Protein AF-A0A3P7NN54-F1 (afdb_monomer_lite)

Structure (mmCIF, N/CA/C/O backbone):
data_AF-A0A3P7NN54-F1
#
_entry.id   AF-A0A3P7NN54-F1
#
loop_
_atom_site.group_PDB
_atom_site.id
_atom_site.type_symbol
_atom_site.label_atom_id
_atom_site.label_alt_id
_atom_site.label_comp_id
_atom_site.label_asym_id
_atom_site.label_entity_id
_atom_site.label_seq_id
_atom_site.pdbx_PDB_ins_code
_atom_site.Cartn_x
_atom_site.Cartn_y
_atom_site.Cartn_z
_atom_site.occupancy
_atom_site.B_iso_or_equiv
_atom_site.auth_seq_id
_atom_site.auth_comp_id
_atom_site.auth_asym_id
_atom_site.auth_atom_id
_atom_site.pdbx_PDB_model_num
ATOM 1 N N . MET A 1 1 ? -23.390 4.326 27.259 1.00 50.62 1 MET A N 1
ATOM 2 C CA . MET A 1 1 ? -22.109 4.945 26.850 1.00 50.62 1 MET A CA 1
ATOM 3 C C . MET A 1 1 ? -22.448 6.173 26.033 1.00 50.62 1 MET A C 1
ATOM 5 O O . MET A 1 1 ? -23.228 6.034 25.105 1.00 50.62 1 MET A O 1
ATOM 9 N N . SER A 1 2 ? -21.971 7.352 26.428 1.00 54.94 2 SER A N 1
ATOM 10 C CA . SER A 1 2 ? -22.195 8.600 25.688 1.00 54.94 2 SER A CA 1
ATOM 11 C C . SER A 1 2 ? -21.332 8.647 24.419 1.00 54.94 2 SER A C 1
ATOM 13 O O . SER A 1 2 ? -20.234 8.091 24.407 1.00 54.94 2 SER A O 1
ATOM 15 N N . GLU A 1 3 ? -21.797 9.349 23.380 1.00 56.28 3 GLU A N 1
ATOM 16 C CA . GLU A 1 3 ? -21.091 9.556 22.095 1.00 56.28 3 GLU A CA 1
ATOM 17 C C . GLU A 1 3 ? -19.639 10.040 22.269 1.00 56.28 3 GLU A C 1
ATOM 19 O O . GLU A 1 3 ? -18.746 9.712 21.488 1.00 56.28 3 GLU A O 1
ATOM 24 N N . GLN A 1 4 ? -19.387 10.794 23.343 1.00 60.75 4 GLN A N 1
ATOM 25 C CA . GLN A 1 4 ? -18.070 11.316 23.705 1.00 60.75 4 GLN A CA 1
ATOM 26 C C . GLN A 1 4 ? -17.039 10.208 23.982 1.00 60.75 4 GLN A C 1
ATOM 28 O O . GLN A 1 4 ? -15.863 10.384 23.666 1.00 60.75 4 GLN A O 1
ATOM 33 N N . ASN A 1 5 ? -17.456 9.054 24.516 1.00 61.69 5 ASN A N 1
ATOM 34 C CA . ASN A 1 5 ? -16.543 7.940 24.789 1.00 61.69 5 ASN A CA 1
ATOM 35 C C . ASN A 1 5 ? -16.168 7.159 23.520 1.00 61.69 5 ASN A C 1
ATOM 37 O O . ASN A 1 5 ? -15.035 6.690 23.422 1.00 61.69 5 ASN A O 1
ATOM 41 N N . LEU A 1 6 ? -17.066 7.051 22.533 1.00 62.25 6 LEU A N 1
ATOM 42 C CA . LEU A 1 6 ? -16.772 6.353 21.277 1.00 62.25 6 LEU A CA 1
ATOM 43 C C . LEU A 1 6 ? -15.749 7.115 20.436 1.00 62.25 6 LEU A C 1
ATOM 45 O O . LEU A 1 6 ? -14.757 6.543 19.974 1.00 62.25 6 LEU A O 1
ATOM 49 N N . ASN A 1 7 ? -15.974 8.423 20.299 1.00 74.06 7 ASN A N 1
ATOM 50 C CA . ASN A 1 7 ? -15.055 9.314 19.604 1.00 74.06 7 ASN A CA 1
ATOM 51 C C . ASN A 1 7 ? -13.674 9.269 20.258 1.00 74.06 7 ASN A C 1
ATOM 53 O O . ASN A 1 7 ? -12.671 9.168 19.557 1.00 74.06 7 ASN A O 1
ATOM 57 N N . LYS A 1 8 ? -13.616 9.229 21.593 1.00 84.00 8 LYS A N 1
ATOM 58 C CA . LYS A 1 8 ? -12.355 9.126 22.329 1.00 84.00 8 LYS A CA 1
ATOM 59 C C . LYS A 1 8 ? -11.574 7.853 21.983 1.00 84.00 8 LYS A C 1
ATOM 61 O O . LYS A 1 8 ? -10.397 7.956 21.660 1.00 84.00 8 LYS A O 1
ATOM 66 N N . THR A 1 9 ? -12.214 6.681 21.955 1.00 85.38 9 THR A N 1
ATOM 67 C CA . THR A 1 9 ? -11.531 5.417 21.612 1.00 85.38 9 THR A CA 1
ATOM 68 C C . THR A 1 9 ? -11.005 5.395 20.174 1.00 85.38 9 THR A C 1
ATOM 70 O O . THR A 1 9 ? -9.886 4.943 19.937 1.00 85.38 9 THR A O 1
ATOM 73 N N . ILE A 1 10 ? -11.790 5.876 19.202 1.00 85.88 10 ILE A N 1
ATOM 74 C CA . ILE A 1 10 ? -11.359 5.931 17.793 1.00 85.88 10 ILE A CA 1
ATOM 75 C C . ILE A 1 10 ? -10.189 6.908 17.638 1.00 85.88 10 ILE A C 1
ATOM 77 O O . ILE A 1 10 ? -9.203 6.581 16.978 1.00 85.88 10 ILE A O 1
ATOM 81 N N . ILE A 1 11 ? -10.277 8.076 18.280 1.00 87.25 11 ILE A N 1
ATOM 82 C CA . ILE A 1 11 ? -9.219 9.089 18.270 1.00 87.25 11 ILE A CA 1
ATOM 83 C C . ILE A 1 11 ? -7.938 8.539 18.903 1.00 87.25 11 ILE A C 1
ATOM 85 O O . ILE A 1 11 ? -6.871 8.691 18.319 1.00 87.25 11 ILE A O 1
ATOM 89 N N . GLU A 1 12 ? -8.014 7.878 20.060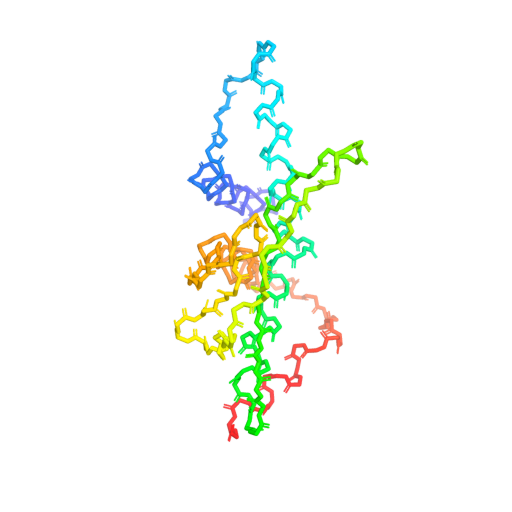 1.00 90.44 12 GLU A N 1
ATOM 90 C CA . GLU A 1 12 ? -6.845 7.291 20.730 1.00 90.44 12 GLU A CA 1
ATOM 91 C C . GLU A 1 12 ? -6.180 6.207 19.876 1.00 90.44 12 GLU A C 1
ATOM 93 O O . GLU A 1 12 ? -4.959 6.211 19.719 1.00 90.44 12 GLU A O 1
ATOM 98 N N . PHE A 1 13 ? -6.971 5.324 19.257 1.00 90.94 13 PHE A N 1
ATOM 99 C CA . PHE A 1 13 ? -6.450 4.320 18.330 1.00 90.94 13 PHE A CA 1
ATOM 100 C C . PHE A 1 13 ? -5.750 4.960 17.125 1.00 90.94 13 PHE A C 1
ATOM 102 O O . PHE A 1 13 ? -4.635 4.566 16.774 1.00 90.94 13 PHE A O 1
ATOM 109 N N . ALA A 1 14 ? -6.394 5.950 16.498 1.00 89.19 14 ALA A N 1
ATOM 110 C CA . ALA A 1 14 ? -5.832 6.651 15.352 1.00 89.19 14 ALA A CA 1
ATOM 111 C C . ALA A 1 14 ? -4.528 7.362 15.731 1.00 89.19 14 ALA A C 1
ATOM 113 O O . ALA A 1 14 ? -3.537 7.190 15.031 1.00 89.19 14 ALA A O 1
ATOM 114 N N . LYS A 1 15 ? -4.492 8.071 16.867 1.00 88.25 15 LYS A N 1
ATOM 115 C CA . LYS A 1 15 ? -3.279 8.722 17.386 1.00 88.25 15 LYS A CA 1
ATOM 116 C C . LYS A 1 15 ? -2.134 7.728 17.561 1.00 88.25 15 LYS A C 1
ATOM 118 O O . LYS A 1 15 ? -1.100 7.889 16.929 1.00 88.25 15 LYS A O 1
ATOM 123 N N . GLN A 1 16 ? -2.353 6.635 18.296 1.00 91.00 16 GLN A N 1
ATOM 124 C CA . GLN A 1 16 ? -1.320 5.613 18.515 1.00 91.00 16 GLN A CA 1
ATOM 125 C C . GLN A 1 16 ? -0.773 5.031 17.205 1.00 91.00 16 GLN A C 1
ATOM 127 O O . GLN A 1 16 ? 0.427 4.778 17.073 1.00 91.00 16 GLN A O 1
ATOM 132 N N . LYS A 1 17 ? -1.648 4.794 16.221 1.00 91.88 17 LYS A N 1
ATOM 133 C CA . LYS A 1 17 ? -1.246 4.277 14.908 1.00 91.88 17 LYS A CA 1
ATOM 134 C C . LYS A 1 17 ? -0.483 5.315 14.092 1.00 91.88 17 LYS A C 1
ATOM 136 O O . LYS A 1 17 ? 0.539 4.964 13.504 1.00 91.88 17 LYS A O 1
ATOM 141 N N . LEU A 1 18 ? -0.945 6.563 14.077 1.00 89.94 18 LEU A N 1
ATOM 142 C CA . LEU A 1 18 ? -0.287 7.662 13.376 1.00 89.94 18 LEU A CA 1
ATOM 143 C C . LEU A 1 18 ? 1.090 7.964 13.978 1.00 89.94 18 LEU A C 1
ATOM 145 O O . LEU A 1 18 ? 2.054 8.084 13.224 1.00 89.94 18 LEU A O 1
ATOM 149 N N . ASP A 1 19 ? 1.218 7.976 15.303 1.00 87.88 19 ASP A N 1
ATOM 150 C CA . ASP A 1 19 ? 2.499 8.145 15.995 1.00 87.88 19 ASP A CA 1
ATOM 151 C C . ASP A 1 19 ? 3.466 7.017 15.633 1.00 87.88 19 ASP A C 1
ATOM 153 O O . ASP A 1 19 ? 4.617 7.262 15.279 1.00 87.88 19 ASP A O 1
ATOM 157 N N . LYS A 1 20 ? 2.992 5.766 15.623 1.00 90.62 20 LYS A N 1
ATOM 158 C CA . LYS A 1 20 ? 3.823 4.616 15.246 1.00 90.62 20 LYS A CA 1
ATOM 159 C C . LYS A 1 20 ? 4.286 4.674 13.785 1.00 90.62 20 LYS A C 1
ATOM 161 O O . LYS A 1 20 ? 5.445 4.372 13.502 1.00 90.62 20 LYS A O 1
ATOM 166 N N . LEU A 1 21 ? 3.383 5.000 12.861 1.00 91.00 21 LEU A N 1
ATOM 167 C CA . LEU A 1 21 ? 3.633 4.926 11.418 1.00 91.00 21 LEU A CA 1
ATOM 168 C C . LEU A 1 21 ? 4.389 6.151 10.891 1.00 91.00 21 LEU A C 1
ATOM 170 O O . LEU A 1 21 ? 5.355 6.008 10.141 1.00 91.00 21 LEU A O 1
ATOM 174 N N . TYR A 1 22 ? 3.970 7.349 11.292 1.00 88.75 22 TYR A N 1
ATOM 175 C CA . TYR A 1 22 ? 4.512 8.616 10.794 1.00 88.75 22 TYR A CA 1
ATOM 176 C C . TYR A 1 22 ? 5.512 9.265 11.754 1.00 88.75 22 TYR A C 1
ATOM 178 O O . TYR A 1 22 ? 6.145 10.253 11.383 1.00 88.75 22 TYR A O 1
ATOM 186 N N . LYS A 1 23 ? 5.710 8.693 12.952 1.00 83.88 23 LYS A N 1
ATOM 187 C CA . LYS A 1 23 ? 6.614 9.225 13.985 1.00 83.88 23 LYS A CA 1
ATOM 188 C C . LYS A 1 23 ? 6.251 10.656 14.381 1.00 83.88 23 LYS A C 1
ATOM 190 O O . LYS A 1 23 ? 7.140 11.492 14.554 1.00 83.88 23 LYS A O 1
ATOM 195 N N . PHE A 1 24 ? 4.953 10.935 14.513 1.00 72.06 24 PHE A N 1
ATOM 196 C CA . PHE A 1 24 ? 4.490 12.151 15.175 1.00 72.06 24 PHE A CA 1
ATOM 197 C C . PHE A 1 24 ? 5.084 12.178 16.591 1.00 72.06 24 PHE A C 1
ATOM 199 O O . PHE A 1 24 ? 4.965 11.218 17.347 1.00 72.06 24 PHE A O 1
ATOM 206 N N . ASN A 1 25 ? 5.807 13.247 16.916 1.00 61.53 25 ASN A N 1
ATOM 207 C CA . ASN A 1 25 ? 6.336 13.487 18.252 1.00 61.53 25 ASN A CA 1
ATOM 208 C C . ASN A 1 25 ? 5.631 14.737 18.784 1.00 61.53 25 ASN A C 1
ATOM 210 O O . ASN A 1 25 ? 5.635 15.765 18.109 1.00 61.53 25 ASN A O 1
ATOM 214 N N . GLU A 1 26 ? 5.005 14.650 19.958 1.00 55.41 26 GLU A N 1
ATOM 215 C CA . GLU A 1 26 ? 4.145 15.714 20.508 1.00 55.41 26 GLU A CA 1
ATOM 216 C C . GLU A 1 26 ? 4.911 17.013 20.851 1.00 55.41 26 GLU A C 1
ATOM 218 O O . GLU A 1 26 ? 4.305 18.061 21.060 1.00 55.41 26 GLU A O 1
ATOM 223 N N . ASN A 1 27 ? 6.248 16.991 20.849 1.00 53.34 27 ASN A N 1
ATOM 224 C CA . ASN A 1 27 ? 7.096 18.133 21.197 1.00 53.34 27 ASN A CA 1
ATOM 225 C C . ASN A 1 27 ? 7.547 18.949 19.979 1.00 53.34 27 ASN A C 1
ATOM 227 O O . ASN A 1 27 ? 8.728 18.921 19.627 1.00 53.34 27 ASN A O 1
ATOM 231 N N . TYR A 1 28 ? 6.658 19.730 19.365 1.00 57.16 28 TYR A N 1
ATOM 232 C CA . TYR A 1 28 ? 7.059 20.717 18.354 1.00 57.16 28 TYR A CA 1
ATOM 233 C C . TYR A 1 28 ? 6.529 22.119 18.702 1.00 57.16 28 TYR A C 1
ATOM 235 O O . TYR A 1 28 ? 5.321 22.338 18.677 1.00 57.16 28 TYR A O 1
ATOM 243 N N . PRO A 1 29 ? 7.435 23.066 19.062 1.00 51.28 29 PRO A N 1
ATOM 244 C CA . PRO A 1 29 ? 7.974 23.982 18.043 1.00 51.28 29 PRO A CA 1
ATOM 245 C C . PRO A 1 29 ? 9.445 24.441 18.251 1.00 51.28 29 PRO A C 1
ATOM 247 O O . PRO A 1 29 ? 9.803 25.049 19.251 1.00 51.28 29 PRO A O 1
ATOM 250 N N . THR A 1 30 ? 10.289 24.221 17.236 1.00 53.53 30 THR A N 1
ATOM 251 C CA . THR A 1 30 ? 11.495 25.015 16.882 1.00 53.53 30 THR A CA 1
ATOM 252 C C . THR A 1 30 ? 11.647 24.963 15.352 1.00 53.53 30 THR A C 1
ATOM 254 O O . THR A 1 30 ? 11.025 24.123 14.714 1.00 53.53 30 THR A O 1
ATOM 257 N N . ASN A 1 31 ? 12.444 25.818 14.706 1.00 58.50 31 ASN A N 1
ATOM 258 C CA . ASN A 1 31 ? 12.439 25.937 13.232 1.00 58.50 31 ASN A CA 1
ATOM 259 C C . ASN A 1 31 ? 12.765 24.634 12.457 1.00 58.50 31 ASN A C 1
ATOM 261 O O . ASN A 1 31 ? 12.224 24.427 11.375 1.00 58.50 31 ASN A O 1
ATOM 265 N N . LYS A 1 32 ? 13.565 23.707 13.014 1.00 60.12 32 LYS A N 1
ATOM 266 C CA . LYS A 1 32 ? 13.793 22.365 12.421 1.00 60.12 32 LYS A CA 1
ATOM 267 C C . LYS A 1 32 ? 12.553 21.461 12.455 1.00 60.12 32 LYS A C 1
ATOM 269 O O . LYS A 1 32 ? 12.456 20.502 11.694 1.00 60.12 32 LYS A O 1
ATOM 274 N N . ASN A 1 33 ? 11.606 21.775 13.326 1.00 67.12 33 ASN A N 1
ATOM 275 C CA . ASN A 1 33 ? 10.426 20.970 13.591 1.00 67.12 33 ASN A CA 1
ATOM 276 C C . ASN A 1 33 ? 9.291 21.244 12.592 1.00 67.12 33 ASN A C 1
ATOM 278 O O . ASN A 1 33 ? 8.499 20.349 12.313 1.00 67.12 33 ASN A O 1
ATOM 282 N N . ILE A 1 34 ? 9.245 22.443 11.997 1.00 77.56 34 ILE A N 1
ATOM 283 C CA . ILE A 1 34 ? 8.201 22.829 11.033 1.00 77.56 34 ILE A CA 1
ATOM 284 C C . ILE A 1 34 ? 8.364 22.069 9.713 1.00 77.56 34 ILE A C 1
ATOM 286 O O . ILE A 1 34 ? 7.397 21.494 9.222 1.00 77.56 34 ILE A O 1
ATOM 290 N N . THR A 1 35 ? 9.583 21.989 9.166 1.00 81.62 35 THR A N 1
ATOM 291 C CA . THR A 1 35 ? 9.846 21.202 7.947 1.00 81.62 35 THR A CA 1
ATOM 292 C C . THR A 1 35 ? 9.444 19.747 8.144 1.00 81.62 35 THR A C 1
ATOM 294 O O . THR A 1 35 ? 8.797 19.165 7.278 1.00 81.62 35 THR A O 1
ATOM 297 N N . LYS A 1 36 ? 9.762 19.169 9.311 1.00 80.44 36 LYS A N 1
ATOM 298 C CA . LYS A 1 36 ? 9.427 17.773 9.579 1.00 80.44 36 LYS A CA 1
ATOM 299 C C . LYS A 1 36 ? 7.923 17.541 9.677 1.00 80.44 36 LYS A C 1
ATOM 301 O O . LYS A 1 36 ? 7.423 16.549 9.157 1.00 80.44 36 LYS A O 1
ATOM 306 N N . PHE A 1 37 ? 7.209 18.469 10.308 1.00 83.88 37 PHE A N 1
ATOM 307 C CA . PHE A 1 37 ? 5.754 18.451 10.344 1.00 83.88 37 PHE A CA 1
ATOM 308 C C . PHE A 1 37 ? 5.153 18.530 8.934 1.00 83.88 37 PHE A C 1
ATOM 310 O O . PHE A 1 37 ? 4.298 17.717 8.598 1.00 83.88 37 PHE A O 1
ATOM 317 N N . MET A 1 38 ? 5.639 19.440 8.082 1.00 86.50 38 MET A N 1
ATOM 318 C CA . MET A 1 38 ? 5.163 19.561 6.699 1.00 86.50 38 MET A CA 1
ATOM 319 C C . MET A 1 38 ? 5.409 18.286 5.882 1.00 86.50 38 MET A C 1
ATOM 321 O O . MET A 1 38 ? 4.507 17.845 5.179 1.00 86.50 38 MET A O 1
ATOM 325 N N . GLU A 1 39 ? 6.582 17.656 6.014 1.00 87.12 39 GLU A N 1
ATOM 326 C CA . GLU A 1 39 ? 6.866 16.356 5.384 1.00 87.12 39 GLU A CA 1
ATOM 327 C C . GLU A 1 39 ? 5.889 15.266 5.840 1.00 87.12 39 GLU A C 1
ATOM 329 O O . GLU A 1 39 ? 5.433 14.457 5.038 1.00 87.12 39 GLU A O 1
ATOM 334 N N . ILE A 1 40 ? 5.576 15.219 7.138 1.00 89.12 40 ILE A N 1
ATOM 335 C CA . ILE A 1 40 ? 4.635 14.235 7.676 1.00 89.12 40 ILE A CA 1
ATOM 336 C C . ILE A 1 40 ? 3.226 14.489 7.137 1.00 89.12 40 ILE A C 1
ATOM 338 O O . ILE A 1 40 ? 2.549 13.537 6.756 1.00 89.12 40 ILE A O 1
ATOM 342 N N . MET A 1 41 ? 2.795 15.750 7.079 1.00 89.50 41 MET A N 1
ATOM 343 C CA . MET A 1 41 ? 1.483 16.107 6.543 1.00 89.50 41 MET A CA 1
ATOM 344 C C . MET A 1 41 ? 1.360 15.772 5.054 1.00 89.50 41 MET A C 1
ATOM 346 O O . MET A 1 41 ? 0.329 15.235 4.666 1.00 89.50 41 MET A O 1
ATOM 350 N N . ASP A 1 42 ? 2.407 16.008 4.258 1.00 90.62 42 ASP A N 1
ATOM 351 C CA . ASP A 1 42 ? 2.485 15.613 2.841 1.00 90.62 42 ASP A CA 1
ATOM 352 C C . ASP A 1 42 ? 2.387 14.088 2.662 1.00 90.62 42 ASP A C 1
ATOM 354 O O . ASP A 1 42 ? 1.621 13.589 1.840 1.00 90.62 42 ASP A O 1
ATOM 358 N N . LEU A 1 43 ? 3.097 13.317 3.494 1.00 92.06 43 LEU A N 1
ATOM 359 C CA . LEU A 1 43 ? 2.999 11.854 3.480 1.00 92.06 43 LEU A CA 1
ATOM 360 C C . LEU A 1 43 ? 1.606 11.360 3.887 1.00 92.06 43 LEU A C 1
ATOM 362 O O . LEU A 1 43 ? 1.107 10.385 3.325 1.00 92.06 43 LEU A O 1
ATOM 366 N N . LEU A 1 44 ? 0.996 11.996 4.886 1.00 92.38 44 LEU A N 1
ATOM 367 C CA . LEU A 1 44 ? -0.318 11.622 5.395 1.00 92.38 44 LEU A CA 1
ATOM 368 C C . LEU A 1 44 ? -1.410 11.907 4.360 1.00 92.38 44 LEU A C 1
ATOM 370 O O . LEU A 1 44 ? -2.203 11.012 4.068 1.00 92.38 44 LEU A O 1
ATOM 374 N N . SER A 1 45 ? -1.444 13.112 3.783 1.00 93.94 45 SER A N 1
ATOM 375 C CA . SER A 1 45 ? -2.406 13.448 2.726 1.00 93.94 45 SER A CA 1
ATOM 376 C C . SER A 1 45 ? -2.180 12.585 1.485 1.00 93.94 45 SER A C 1
ATOM 378 O O . SER A 1 45 ? -3.131 12.013 0.953 1.00 93.94 45 SER A O 1
ATOM 380 N N . GLY A 1 46 ? -0.918 12.392 1.090 1.00 94.56 46 GLY A N 1
ATOM 381 C CA . GLY A 1 46 ? -0.529 11.540 -0.028 1.00 94.56 46 GLY A CA 1
ATOM 382 C C . GLY A 1 46 ? -1.016 10.096 0.111 1.00 94.56 46 GLY A C 1
ATOM 383 O O . GLY A 1 46 ? -1.431 9.477 -0.871 1.00 94.56 46 GLY A O 1
ATOM 384 N N . ASP A 1 47 ? -1.008 9.545 1.325 1.00 95.56 47 ASP A N 1
ATOM 385 C CA . ASP A 1 47 ? -1.520 8.198 1.577 1.00 95.56 47 ASP A CA 1
ATOM 386 C C . ASP A 1 47 ? -3.031 8.093 1.463 1.00 95.56 47 ASP A C 1
ATOM 388 O O . ASP A 1 47 ? -3.524 7.153 0.833 1.00 95.56 47 ASP A O 1
ATOM 392 N N . ILE A 1 48 ? -3.746 9.038 2.072 1.00 91.88 48 ILE A N 1
ATOM 393 C CA . ILE A 1 48 ? -5.209 9.038 2.115 1.00 91.88 48 ILE A CA 1
ATOM 394 C C . ILE A 1 48 ? -5.782 9.253 0.714 1.00 91.88 48 ILE A C 1
ATOM 396 O O . ILE A 1 48 ? -6.682 8.522 0.302 1.00 91.88 48 ILE A O 1
ATOM 400 N N . GLU A 1 49 ? -5.264 10.240 -0.015 1.00 92.00 49 GLU A N 1
ATOM 401 C CA . GLU A 1 49 ? -5.873 10.703 -1.263 1.00 92.00 49 GLU A CA 1
ATOM 402 C C . GLU A 1 49 ? -5.369 9.946 -2.495 1.00 92.00 49 GLU A C 1
ATOM 404 O O . GLU A 1 49 ? -6.133 9.736 -3.437 1.00 92.00 49 GLU A O 1
ATOM 409 N N . PHE A 1 50 ? -4.111 9.488 -2.494 1.00 93.56 50 PHE A N 1
ATOM 410 C CA . PHE A 1 50 ? -3.480 8.940 -3.698 1.00 93.56 50 PHE A CA 1
ATOM 411 C C . PHE A 1 50 ? -3.000 7.501 -3.513 1.00 93.56 50 PHE A C 1
ATOM 413 O O . PHE A 1 50 ? -3.506 6.579 -4.164 1.00 93.56 50 PHE A O 1
ATOM 420 N N . THR A 1 51 ? -2.022 7.281 -2.633 1.00 95.00 51 THR A N 1
ATOM 421 C CA . THR A 1 51 ? -1.257 6.025 -2.601 1.00 95.00 51 THR A CA 1
ATOM 422 C C . THR A 1 51 ? -2.132 4.839 -2.222 1.00 95.00 51 THR A C 1
ATOM 424 O O . THR A 1 51 ? -2.181 3.835 -2.941 1.00 95.00 51 THR A O 1
ATOM 427 N N . CYS A 1 52 ? -2.854 4.934 -1.106 1.00 95.94 52 CYS A N 1
ATOM 428 C CA . CYS A 1 52 ? -3.551 3.779 -0.560 1.00 95.94 52 CYS A CA 1
ATOM 429 C C . CYS A 1 52 ? -4.823 3.437 -1.331 1.00 95.94 52 CYS A C 1
ATOM 431 O O . CYS A 1 52 ? -5.148 2.251 -1.454 1.00 95.94 52 CYS A O 1
ATOM 433 N N . GLY A 1 53 ? -5.492 4.431 -1.919 1.00 93.94 53 GLY A N 1
ATOM 434 C CA . GLY A 1 53 ? -6.575 4.205 -2.876 1.00 93.94 53 GLY A CA 1
ATOM 435 C C . GLY A 1 53 ? -6.083 3.475 -4.129 1.00 93.94 53 GLY A C 1
ATOM 436 O O . GLY A 1 53 ? -6.631 2.432 -4.494 1.00 93.94 53 GLY A O 1
ATOM 437 N N . THR A 1 54 ? -4.990 3.957 -4.730 1.00 94.69 54 THR A N 1
ATOM 438 C CA . THR A 1 54 ? -4.388 3.359 -5.935 1.00 94.69 54 THR A CA 1
ATOM 439 C C . THR A 1 54 ? -3.935 1.921 -5.689 1.00 94.69 54 THR A C 1
ATOM 441 O O . THR A 1 54 ? -4.219 1.027 -6.486 1.00 94.69 54 THR A O 1
ATOM 444 N N . GLN A 1 55 ? -3.290 1.656 -4.552 1.00 94.44 55 GLN A N 1
ATOM 445 C CA . GLN A 1 55 ? -2.851 0.308 -4.201 1.00 94.44 55 GLN A CA 1
ATOM 446 C C . GLN A 1 55 ? -4.029 -0.647 -3.976 1.00 94.44 55 GLN A C 1
ATOM 448 O O . GLN A 1 55 ? -4.001 -1.773 -4.467 1.00 94.44 55 GLN A O 1
ATOM 453 N N . LYS A 1 56 ? -5.093 -0.193 -3.299 1.00 94.56 56 LYS A N 1
ATOM 454 C CA . LYS A 1 56 ? -6.318 -0.985 -3.111 1.00 94.56 56 LYS A CA 1
ATOM 455 C C . LYS A 1 56 ? -6.993 -1.306 -4.444 1.00 94.56 56 LYS A C 1
ATOM 457 O O . LYS A 1 56 ? -7.536 -2.399 -4.603 1.00 94.56 56 LYS A O 1
ATOM 462 N N . PHE A 1 57 ? -6.967 -0.375 -5.395 1.00 93.94 57 PHE A N 1
ATOM 463 C CA . PHE A 1 57 ? -7.462 -0.609 -6.747 1.00 93.94 57 PHE A CA 1
ATOM 464 C C . PHE A 1 57 ? -6.617 -1.660 -7.480 1.00 93.94 57 PHE A C 1
ATOM 466 O O . PHE A 1 57 ? -7.174 -2.644 -7.964 1.00 93.94 57 PHE A O 1
ATOM 473 N N . ALA A 1 58 ? -5.287 -1.527 -7.469 1.00 94.81 58 ALA A N 1
ATOM 474 C CA . ALA A 1 58 ? -4.373 -2.505 -8.065 1.00 94.81 58 ALA A CA 1
ATOM 475 C C . ALA A 1 58 ? -4.564 -3.918 -7.481 1.00 94.81 58 ALA A C 1
ATOM 477 O O . ALA A 1 58 ? -4.672 -4.884 -8.234 1.00 94.81 58 ALA A O 1
ATOM 478 N N . ASP A 1 59 ? -4.697 -4.034 -6.154 1.00 94.12 59 ASP A N 1
ATOM 479 C CA . ASP A 1 59 ? -5.004 -5.294 -5.463 1.00 94.12 59 ASP A CA 1
ATOM 480 C C . ASP A 1 59 ? -6.322 -5.926 -5.936 1.00 94.12 59 ASP A C 1
ATOM 482 O O . ASP A 1 59 ? -6.449 -7.150 -5.949 1.00 94.12 59 ASP A O 1
ATOM 486 N N . ARG A 1 60 ? -7.336 -5.113 -6.262 1.00 93.94 60 ARG A N 1
ATOM 487 C CA . ARG A 1 60 ? -8.638 -5.607 -6.731 1.00 93.94 60 ARG A CA 1
ATOM 488 C C . ARG A 1 60 ? -8.579 -6.051 -8.181 1.00 93.94 60 ARG A C 1
ATOM 490 O O . ARG A 1 60 ? -9.075 -7.133 -8.472 1.00 93.94 60 ARG A O 1
ATOM 497 N N . ILE A 1 61 ? -7.959 -5.259 -9.057 1.00 94.44 61 ILE A N 1
ATOM 498 C CA . ILE A 1 61 ? -7.809 -5.631 -10.467 1.00 94.44 61 ILE A CA 1
ATOM 499 C C . ILE A 1 61 ? -6.962 -6.895 -10.582 1.00 94.44 61 ILE A C 1
ATOM 501 O O . ILE A 1 61 ? -7.404 -7.832 -11.218 1.00 94.44 61 ILE A O 1
ATOM 505 N N . ALA A 1 62 ? -5.839 -7.004 -9.867 1.00 94.38 62 ALA A N 1
ATOM 506 C CA . ALA A 1 62 ? -4.950 -8.167 -9.950 1.00 94.38 62 ALA A CA 1
ATOM 507 C C . ALA A 1 62 ? -5.581 -9.500 -9.496 1.00 94.38 62 ALA A C 1
ATOM 509 O O . ALA A 1 62 ? -5.006 -10.560 -9.733 1.00 94.38 62 ALA A O 1
ATOM 510 N N . LYS A 1 63 ? -6.737 -9.466 -8.819 1.00 93.19 63 LYS A N 1
ATOM 511 C CA . LYS A 1 63 ? -7.518 -10.665 -8.465 1.00 93.19 63 LYS A CA 1
ATOM 512 C C . LYS A 1 63 ? -8.498 -11.082 -9.557 1.00 93.19 63 LYS A C 1
ATOM 514 O O . LYS A 1 63 ? -9.017 -12.189 -9.491 1.00 93.19 63 LYS A O 1
ATOM 519 N N . MET A 1 64 ? -8.785 -10.210 -10.521 1.00 91.94 64 MET A N 1
ATOM 520 C CA . MET A 1 64 ? -9.722 -10.500 -11.599 1.00 91.94 64 MET A CA 1
ATOM 521 C C . MET A 1 64 ? -9.067 -11.424 -12.633 1.00 91.94 64 MET A C 1
ATOM 523 O O . MET A 1 64 ? -7.926 -11.176 -13.040 1.00 91.94 64 MET A O 1
ATOM 527 N N . PRO A 1 65 ? -9.773 -12.465 -13.103 1.00 88.88 65 PRO A N 1
ATOM 528 C CA . PRO A 1 65 ? -9.238 -13.377 -14.105 1.00 88.88 65 PRO A CA 1
ATOM 529 C C . PRO A 1 65 ? -8.937 -12.645 -15.419 1.00 88.88 65 PRO A C 1
ATOM 531 O O . PRO A 1 65 ? -9.693 -11.777 -15.848 1.00 88.88 65 PRO A O 1
ATOM 534 N N . GLY A 1 66 ? -7.826 -13.010 -16.065 1.00 90.31 66 GLY A N 1
ATOM 535 C CA . GLY A 1 66 ? -7.430 -12.451 -17.363 1.00 90.31 66 GLY A CA 1
ATOM 536 C C . GLY A 1 66 ? -6.896 -11.016 -17.316 1.00 90.31 66 GLY A C 1
ATOM 537 O O . GLY A 1 66 ? -6.809 -10.377 -18.361 1.00 90.31 66 GLY A O 1
ATOM 538 N N . THR A 1 67 ? -6.546 -10.501 -16.134 1.00 92.19 67 THR A N 1
ATOM 539 C CA . THR A 1 67 ? -5.993 -9.151 -15.990 1.00 92.19 67 THR A CA 1
ATOM 540 C C . THR A 1 67 ? -4.509 -9.170 -15.642 1.00 92.19 67 THR A C 1
ATOM 542 O O . THR A 1 67 ? -4.033 -9.962 -14.824 1.00 92.19 67 THR A O 1
ATOM 545 N N . ASP A 1 68 ? -3.781 -8.236 -16.250 1.00 94.00 68 ASP A N 1
ATOM 546 C CA . ASP A 1 68 ? -2.372 -7.996 -15.985 1.00 94.00 68 ASP A CA 1
ATOM 547 C C . ASP A 1 68 ? -2.225 -6.576 -15.450 1.00 94.00 68 ASP A C 1
ATOM 549 O O . ASP A 1 68 ? -2.544 -5.599 -16.126 1.00 94.00 68 ASP A O 1
ATOM 553 N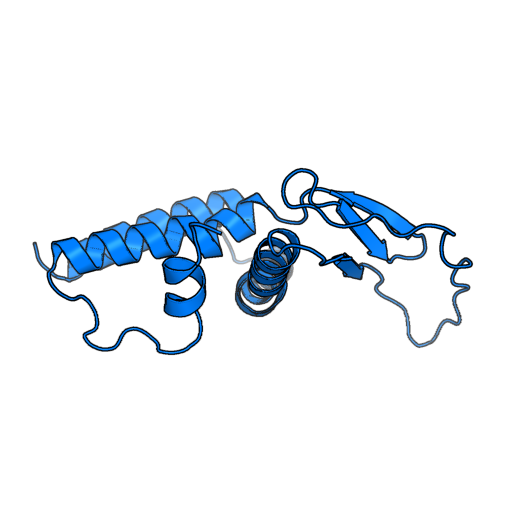 N . VAL A 1 69 ? -1.767 -6.462 -14.205 1.00 95.75 69 VAL A N 1
ATOM 554 C CA . VAL A 1 69 ? -1.567 -5.176 -13.538 1.00 95.75 69 VAL A CA 1
ATOM 555 C C . VAL A 1 69 ? -0.081 -4.864 -13.505 1.00 95.75 69 VAL A C 1
ATOM 557 O O . VAL A 1 69 ? 0.748 -5.739 -13.261 1.00 95.75 69 VAL A O 1
ATOM 560 N N . TYR A 1 70 ? 0.254 -3.598 -13.705 1.00 95.25 70 TYR A N 1
ATOM 561 C CA . TYR A 1 70 ? 1.599 -3.069 -13.545 1.00 95.25 70 TYR A CA 1
ATOM 562 C C . TYR A 1 70 ? 1.499 -1.802 -12.709 1.00 95.25 70 TYR A C 1
ATOM 564 O O . TYR A 1 70 ? 0.607 -0.985 -12.921 1.00 95.25 70 TYR A O 1
ATOM 572 N N . ASN A 1 71 ? 2.394 -1.652 -11.738 1.00 94.44 71 ASN A N 1
ATOM 573 C CA . ASN A 1 71 ? 2.384 -0.512 -10.829 1.00 94.44 71 ASN A CA 1
ATOM 574 C C . ASN A 1 71 ? 3.752 0.173 -10.816 1.00 94.44 71 ASN A C 1
ATOM 576 O O . ASN A 1 71 ? 4.777 -0.465 -11.094 1.00 94.44 71 ASN A O 1
ATOM 580 N N . TYR A 1 72 ? 3.770 1.458 -10.481 1.00 93.69 72 TYR A N 1
ATOM 581 C CA . TYR A 1 72 ? 4.985 2.239 -10.322 1.00 93.69 72 TYR A CA 1
ATOM 582 C C . TYR A 1 72 ? 4.872 3.300 -9.247 1.00 93.69 72 TYR A C 1
ATOM 584 O O . TYR A 1 72 ? 3.785 3.711 -8.857 1.00 93.69 72 TYR A O 1
ATOM 592 N N . VAL A 1 73 ? 6.036 3.780 -8.819 1.00 92.81 73 VAL A N 1
ATOM 593 C CA . VAL A 1 73 ? 6.149 4.963 -7.975 1.00 92.81 73 VAL A CA 1
ATOM 594 C C . VAL A 1 73 ? 7.232 5.867 -8.544 1.00 92.81 73 VAL A C 1
ATOM 596 O O . VAL A 1 73 ? 8.361 5.426 -8.760 1.00 92.81 73 VAL A O 1
ATOM 599 N N . PHE A 1 74 ? 6.888 7.130 -8.784 1.00 89.12 74 PHE A N 1
ATOM 600 C CA . PHE A 1 74 ? 7.855 8.153 -9.171 1.00 89.12 74 PHE A CA 1
ATOM 601 C C . PHE A 1 74 ? 8.549 8.714 -7.929 1.00 89.12 74 PHE A C 1
ATOM 603 O O . PHE A 1 74 ? 7.885 9.171 -7.003 1.00 89.12 74 PHE A O 1
ATOM 610 N N . PHE A 1 75 ? 9.882 8.699 -7.926 1.00 81.50 75 PHE A N 1
ATOM 611 C CA . PHE A 1 75 ? 10.705 9.187 -6.811 1.00 81.50 75 PHE A CA 1
ATOM 612 C C . PHE A 1 75 ? 11.667 10.319 -7.198 1.00 81.50 75 PHE A C 1
ATOM 614 O O . PHE A 1 75 ? 12.391 10.834 -6.345 1.00 81.50 75 PHE A O 1
ATOM 621 N 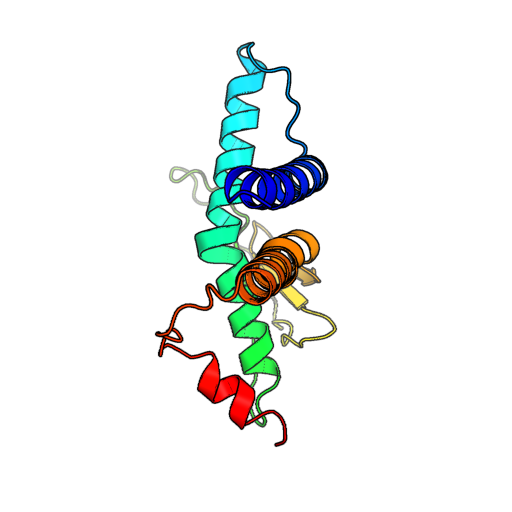N . THR A 1 76 ? 11.683 10.749 -8.462 1.00 73.31 76 THR A N 1
ATOM 622 C CA . THR A 1 76 ? 12.613 11.787 -8.923 1.00 73.31 76 THR A CA 1
ATOM 623 C C . THR A 1 76 ? 12.096 13.191 -8.621 1.00 73.31 76 THR A C 1
ATOM 625 O O . THR A 1 76 ? 11.067 13.611 -9.149 1.00 73.31 76 THR A O 1
ATOM 628 N N . LYS A 1 77 ? 12.874 13.965 -7.859 1.00 68.12 77 LYS A N 1
ATOM 629 C CA . LYS A 1 77 ? 12.786 15.431 -7.846 1.00 68.12 77 LYS A CA 1
ATOM 630 C C . LYS A 1 77 ? 13.822 15.958 -8.831 1.00 68.12 77 LYS A C 1
ATOM 632 O O . LYS A 1 77 ? 15.011 15.742 -8.621 1.00 68.12 77 LYS A O 1
ATOM 637 N N . ARG A 1 78 ? 13.372 16.586 -9.918 1.00 69.00 78 ARG A N 1
ATOM 638 C CA . ARG A 1 78 ? 14.257 17.150 -10.946 1.00 69.00 78 ARG A CA 1
ATOM 639 C C . ARG A 1 78 ? 14.334 18.658 -10.808 1.00 69.00 78 ARG A C 1
ATOM 641 O O . ARG A 1 78 ? 13.326 19.308 -10.544 1.00 69.00 78 ARG A O 1
ATOM 648 N N . ASP A 1 79 ? 15.530 19.186 -11.021 1.00 69.12 79 ASP A N 1
ATOM 649 C CA . ASP A 1 79 ? 15.727 20.606 -11.267 1.00 69.12 79 ASP A CA 1
ATOM 650 C C . ASP A 1 79 ? 15.262 20.905 -12.705 1.00 69.12 79 ASP A C 1
ATOM 652 O O . ASP A 1 79 ? 15.846 20.363 -13.646 1.00 69.12 79 ASP A O 1
ATOM 656 N N . PRO A 1 80 ? 14.218 21.729 -12.911 1.00 69.00 80 PRO A N 1
ATOM 657 C CA . PRO A 1 80 ? 13.705 22.021 -14.248 1.00 69.00 80 PRO A CA 1
ATOM 658 C C . PRO A 1 80 ? 14.729 22.742 -15.136 1.00 69.00 80 PRO A C 1
ATOM 660 O O . PRO A 1 80 ? 14.561 22.766 -16.353 1.00 69.00 80 PRO A O 1
ATOM 663 N N . SER A 1 81 ? 15.791 23.309 -14.554 1.00 71.31 81 SER A N 1
ATOM 664 C CA . SER A 1 81 ? 16.872 23.966 -15.292 1.00 71.31 81 SER A CA 1
ATOM 665 C C . SER A 1 81 ? 17.953 23.005 -15.804 1.00 71.31 81 SER A C 1
ATOM 667 O O . SER A 1 81 ? 18.794 23.410 -16.607 1.00 71.31 81 SER A O 1
ATOM 669 N N . LYS A 1 82 ? 17.937 21.729 -15.388 1.00 72.31 82 LYS A N 1
ATOM 670 C CA . LYS A 1 82 ? 18.940 20.730 -15.780 1.00 72.31 82 LYS A CA 1
ATOM 671 C C . LYS A 1 82 ? 18.355 19.693 -16.728 1.00 72.31 82 LYS A C 1
ATOM 673 O O . LYS A 1 82 ? 17.379 19.013 -16.419 1.00 72.31 82 LYS A O 1
ATOM 678 N N . HIS A 1 83 ? 19.002 19.532 -17.880 1.00 65.75 83 HIS A N 1
ATOM 679 C CA . HIS A 1 83 ? 18.715 18.426 -18.783 1.00 65.75 83 HIS A CA 1
ATOM 680 C C . HIS A 1 83 ? 19.488 17.189 -18.310 1.00 65.75 83 HIS A C 1
ATOM 682 O O . HIS A 1 83 ? 20.674 17.035 -18.591 1.00 65.75 83 HIS A O 1
ATOM 688 N N . GLU A 1 84 ? 18.831 16.340 -17.524 1.00 68.69 84 GLU A N 1
ATOM 689 C CA . GLU A 1 84 ? 19.419 15.103 -17.006 1.00 68.69 84 GLU A CA 1
ATOM 690 C C . GLU A 1 84 ? 19.076 13.919 -17.912 1.00 68.69 84 GLU A C 1
ATOM 692 O O . GLU A 1 84 ? 17.922 13.719 -18.300 1.00 68.69 84 GLU A O 1
ATOM 697 N N . TYR A 1 85 ? 20.095 13.124 -18.243 1.00 71.06 85 TYR A N 1
ATOM 698 C CA . TYR A 1 85 ? 19.926 11.891 -18.999 1.00 71.06 85 TYR A CA 1
ATOM 699 C C . TYR A 1 85 ? 19.101 10.889 -18.189 1.00 71.06 85 TYR A C 1
ATOM 701 O O . TYR A 1 85 ? 19.464 10.528 -17.070 1.00 71.06 85 TYR A O 1
ATO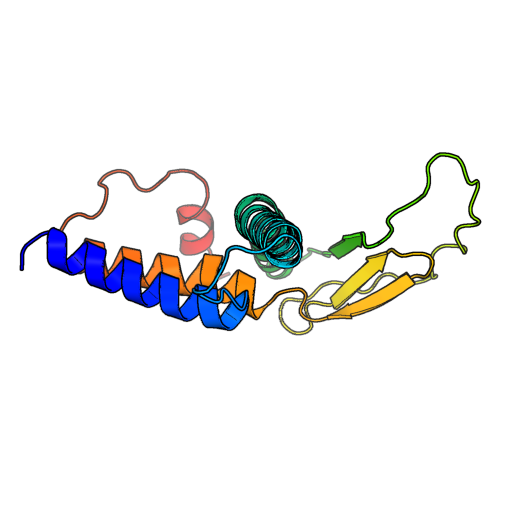M 709 N N . ILE A 1 86 ? 18.009 10.414 -18.782 1.00 67.75 86 ILE A N 1
ATOM 710 C CA . ILE A 1 86 ? 17.234 9.299 -18.247 1.00 67.75 86 ILE A CA 1
ATOM 711 C C . ILE A 1 86 ? 17.779 8.039 -18.921 1.00 67.75 86 ILE A C 1
ATOM 713 O O . ILE A 1 86 ? 17.767 7.979 -20.155 1.00 67.75 86 ILE A O 1
ATOM 717 N N . PRO A 1 87 ? 18.260 7.035 -18.165 1.00 69.19 87 PRO A N 1
ATOM 718 C CA . PRO A 1 87 ? 18.685 5.785 -18.768 1.00 69.19 87 PRO A CA 1
ATOM 719 C C . PRO A 1 87 ? 17.528 5.160 -19.557 1.00 69.19 87 PRO A C 1
ATOM 721 O O . PRO A 1 87 ? 16.360 5.373 -19.221 1.00 69.19 87 PRO A O 1
ATOM 724 N N . PRO A 1 88 ? 17.818 4.384 -20.612 1.00 70.88 88 PRO A N 1
ATOM 725 C CA . PRO A 1 88 ? 16.779 3.666 -21.325 1.00 70.88 88 PRO A CA 1
ATOM 726 C C . PRO A 1 88 ? 15.995 2.803 -20.336 1.00 70.88 88 PRO A C 1
ATOM 728 O O . PRO A 1 88 ? 16.562 2.198 -19.421 1.00 70.88 88 PRO A O 1
ATOM 731 N N . MET A 1 89 ? 14.676 2.785 -20.517 1.00 71.81 89 MET A N 1
ATOM 732 C CA . MET A 1 89 ? 13.770 2.013 -19.676 1.00 71.81 89 MET A CA 1
ATOM 733 C C . MET A 1 89 ? 14.243 0.549 -19.614 1.00 71.81 89 MET A C 1
ATOM 735 O O . MET A 1 89 ? 14.613 -0.007 -20.653 1.00 71.81 89 MET A O 1
ATOM 739 N N . PRO A 1 90 ? 14.258 -0.096 -18.431 1.00 69.56 90 PRO A N 1
ATOM 740 C CA . PRO A 1 90 ? 14.663 -1.488 -18.328 1.00 69.56 90 PRO A CA 1
ATOM 741 C C . PRO A 1 90 ? 13.741 -2.359 -19.186 1.00 69.56 90 PRO A C 1
ATOM 743 O O . PRO A 1 90 ? 12.540 -2.090 -19.271 1.00 69.56 90 PRO A O 1
ATOM 746 N N . PRO A 1 91 ? 14.261 -3.449 -19.774 1.00 67.44 91 PRO A N 1
ATOM 747 C CA . PRO A 1 91 ? 13.523 -4.232 -20.760 1.00 67.44 91 PRO A CA 1
ATOM 748 C C . PRO A 1 91 ? 12.303 -4.964 -20.181 1.00 67.44 91 PRO A C 1
ATOM 750 O O . PRO A 1 91 ? 11.499 -5.495 -20.942 1.00 67.44 91 PRO A O 1
ATOM 753 N N . ARG A 1 92 ? 12.149 -5.033 -18.848 1.00 87.81 92 ARG A N 1
ATOM 754 C CA . ARG A 1 92 ? 11.047 -5.769 -18.220 1.00 87.81 92 ARG A CA 1
ATOM 755 C C . ARG A 1 92 ? 10.478 -5.067 -16.993 1.00 87.81 92 ARG A C 1
ATOM 757 O O . ARG A 1 92 ? 11.115 -5.007 -15.942 1.00 87.81 92 ARG A O 1
ATOM 764 N N . TRP A 1 93 ? 9.227 -4.630 -17.110 1.00 91.44 93 TRP A N 1
ATOM 765 C CA . TRP A 1 93 ? 8.428 -4.193 -15.970 1.00 91.44 93 TRP A CA 1
ATOM 766 C C . TRP A 1 93 ? 7.925 -5.401 -15.170 1.00 91.44 93 TRP A C 1
ATOM 768 O O . TRP A 1 93 ? 7.470 -6.383 -15.770 1.00 91.44 93 TRP A O 1
ATOM 778 N N . PRO A 1 94 ? 7.981 -5.373 -13.828 1.00 94.38 94 PRO A N 1
ATOM 779 C CA . PRO A 1 94 ? 7.441 -6.455 -13.023 1.00 94.38 94 PRO A CA 1
ATOM 780 C C . PRO A 1 94 ? 5.913 -6.452 -13.107 1.00 94.38 94 PRO A C 1
ATOM 782 O O . PRO A 1 94 ? 5.274 -5.435 -12.837 1.00 94.38 94 PRO A O 1
ATOM 785 N N . LYS A 1 95 ? 5.325 -7.604 -13.438 1.00 95.12 95 LYS A N 1
ATOM 786 C CA . LYS A 1 95 ? 3.885 -7.812 -13.263 1.00 95.12 95 LYS A CA 1
ATOM 787 C C . LYS A 1 95 ? 3.552 -7.678 -11.777 1.00 95.12 95 LYS A C 1
ATOM 789 O O . LYS A 1 95 ? 4.246 -8.249 -10.934 1.00 95.12 95 LYS A O 1
ATOM 794 N N . TYR A 1 96 ? 2.522 -6.904 -11.476 1.00 95.69 96 TYR A N 1
ATOM 795 C CA . TYR A 1 96 ? 1.986 -6.757 -10.136 1.00 95.69 96 TYR A CA 1
ATOM 796 C C . TYR A 1 96 ? 1.141 -7.984 -9.794 1.00 95.69 96 TYR A C 1
ATOM 798 O O . TYR A 1 96 ? 0.289 -8.409 -10.574 1.00 95.69 96 TYR A O 1
ATOM 806 N N . ASP A 1 97 ? 1.345 -8.516 -8.598 1.00 93.94 97 ASP A N 1
ATOM 807 C CA . ASP A 1 97 ? 0.472 -9.510 -7.990 1.00 93.94 97 ASP A CA 1
ATOM 808 C C . ASP A 1 97 ? 0.222 -9.143 -6.524 1.00 93.94 97 ASP A C 1
ATOM 810 O O . ASP A 1 97 ? 1.003 -8.422 -5.901 1.00 93.94 97 ASP A O 1
ATOM 814 N N . VAL A 1 98 ? -0.883 -9.634 -5.968 1.00 93.31 98 VAL A N 1
ATOM 815 C CA . VAL A 1 98 ? -1.356 -9.262 -4.623 1.00 93.31 98 VAL A CA 1
ATOM 816 C C . VAL A 1 98 ? -0.385 -9.696 -3.521 1.00 93.31 98 VAL A C 1
ATOM 818 O O . VAL A 1 98 ? -0.359 -9.076 -2.455 1.00 93.31 98 VAL A O 1
ATOM 821 N N . ILE A 1 99 ? 0.400 -10.752 -3.761 1.00 93.12 99 ILE A N 1
ATOM 822 C CA . ILE A 1 99 ? 1.316 -11.331 -2.777 1.00 93.12 99 ILE A CA 1
ATOM 823 C C . ILE A 1 99 ? 2.625 -10.550 -2.787 1.00 93.12 99 ILE A C 1
ATOM 825 O O . ILE A 1 99 ? 3.011 -9.999 -1.761 1.00 93.12 99 ILE A O 1
ATOM 829 N N . SER A 1 100 ? 3.302 -10.469 -3.932 1.00 93.81 100 SER A N 1
ATOM 830 C CA . SER A 1 100 ? 4.602 -9.807 -4.041 1.00 93.81 100 SER A CA 1
ATOM 831 C C . SER A 1 100 ? 4.487 -8.286 -4.064 1.00 93.81 100 SER A C 1
ATOM 833 O O . SER A 1 100 ? 5.412 -7.597 -3.642 1.00 93.81 100 SER A O 1
ATOM 835 N N . ARG A 1 101 ? 3.364 -7.744 -4.556 1.00 95.00 101 ARG A N 1
ATOM 836 C CA . ARG A 1 101 ? 3.109 -6.301 -4.714 1.00 95.00 101 ARG A CA 1
ATOM 837 C C . ARG A 1 101 ? 4.292 -5.566 -5.334 1.00 95.00 101 ARG A C 1
ATOM 839 O O . ARG A 1 101 ? 4.666 -4.476 -4.883 1.00 95.00 101 ARG A O 1
ATOM 846 N N . LYS A 1 102 ? 4.926 -6.197 -6.324 1.00 96.12 102 LYS A N 1
ATOM 847 C CA . LYS A 1 102 ? 6.067 -5.618 -7.025 1.00 96.12 102 LYS A CA 1
ATOM 848 C C . LYS A 1 102 ? 5.646 -4.392 -7.819 1.00 96.12 102 LYS A C 1
ATOM 850 O O . LYS A 1 102 ? 4.576 -4.359 -8.422 1.00 96.12 102 LYS A O 1
ATOM 855 N N . TYR A 1 103 ? 6.515 -3.397 -7.836 1.00 95.12 103 TYR A N 1
ATOM 856 C CA . TYR A 1 103 ? 6.330 -2.168 -8.590 1.00 95.12 103 TYR A CA 1
ATOM 857 C C . TYR A 1 103 ? 7.667 -1.688 -9.149 1.00 95.12 103 TYR A C 1
ATOM 859 O O . TYR A 1 103 ? 8.736 -2.073 -8.663 1.00 95.12 103 TYR A O 1
ATOM 867 N N . MET A 1 104 ? 7.597 -0.846 -10.176 1.00 94.25 104 MET A N 1
ATOM 868 C CA . MET A 1 104 ? 8.761 -0.132 -10.686 1.00 94.25 104 MET A CA 1
ATOM 869 C C . MET A 1 104 ? 8.932 1.195 -9.942 1.00 94.25 104 MET A C 1
ATOM 871 O O . MET A 1 104 ? 8.073 2.068 -10.001 1.00 94.25 104 MET A O 1
ATOM 875 N N . GLU A 1 105 ? 10.042 1.359 -9.240 1.00 92.56 105 GLU A N 1
ATOM 876 C CA . GLU A 1 105 ? 10.501 2.650 -8.735 1.00 92.56 105 GLU A CA 1
ATOM 877 C C . GLU A 1 105 ? 11.194 3.387 -9.881 1.00 92.56 105 GLU A C 1
ATOM 879 O O . GLU A 1 105 ? 12.186 2.902 -10.429 1.00 92.56 105 GLU A O 1
ATOM 884 N N . ILE A 1 106 ? 10.626 4.530 -10.267 1.00 88.94 106 ILE A N 1
ATOM 885 C CA . ILE A 1 106 ? 11.108 5.362 -11.366 1.00 88.94 106 ILE A CA 1
ATOM 886 C C . ILE A 1 106 ? 11.835 6.563 -10.762 1.00 88.94 106 ILE A C 1
ATOM 888 O O . ILE A 1 106 ? 11.210 7.482 -10.221 1.00 88.94 106 ILE A O 1
ATOM 892 N N . GLY A 1 107 ? 13.162 6.503 -10.827 1.00 84.06 107 GLY A N 1
ATOM 893 C CA . GLY A 1 107 ? 14.103 7.496 -10.328 1.00 84.06 107 GLY A CA 1
ATOM 894 C C . GLY A 1 107 ? 14.978 8.073 -11.446 1.00 84.06 107 GLY A C 1
ATOM 895 O O . GLY A 1 107 ? 14.572 8.162 -12.606 1.00 84.06 107 GLY A O 1
ATOM 896 N N . LEU A 1 108 ? 16.217 8.430 -11.089 1.00 80.69 108 LEU A N 1
ATOM 897 C CA . LEU A 1 108 ? 17.324 8.532 -12.054 1.00 80.69 108 LEU A CA 1
ATOM 898 C C . LEU A 1 108 ? 17.724 7.153 -12.594 1.00 80.69 108 LEU A C 1
ATOM 900 O O . LEU A 1 108 ? 18.297 7.040 -13.670 1.00 80.69 108 LEU A O 1
ATOM 904 N N . ASP A 1 109 ? 17.408 6.107 -11.838 1.00 82.62 109 ASP A N 1
ATOM 905 C CA . ASP A 1 109 ? 17.483 4.719 -12.242 1.00 82.62 109 ASP A CA 1
ATOM 906 C C . ASP A 1 109 ? 16.127 4.031 -12.053 1.00 82.62 109 ASP A C 1
ATOM 908 O O . ASP A 1 109 ? 15.216 4.550 -11.404 1.00 82.62 109 ASP A O 1
ATOM 912 N N . PHE A 1 110 ? 15.988 2.855 -12.655 1.00 87.38 110 PHE A N 1
ATOM 913 C CA . PHE A 1 110 ? 14.781 2.047 -12.556 1.00 87.38 110 PHE A CA 1
ATOM 914 C C . PHE A 1 110 ? 15.049 0.858 -11.646 1.00 87.38 110 PHE A C 1
ATOM 916 O O . PHE A 1 110 ? 15.957 0.063 -11.904 1.00 87.38 110 PHE A O 1
ATOM 923 N N . LYS A 1 111 ? 14.253 0.717 -10.586 1.00 90.69 111 LYS A N 1
ATOM 924 C CA . LYS A 1 111 ? 14.420 -0.360 -9.605 1.00 90.69 111 LYS A CA 1
ATOM 925 C C . LYS A 1 111 ? 13.117 -1.108 -9.399 1.00 90.69 111 LYS A C 1
ATOM 927 O O . LYS A 1 111 ? 12.082 -0.513 -9.123 1.00 90.69 111 LYS A O 1
ATOM 932 N N . VAL A 1 112 ? 13.172 -2.435 -9.439 1.00 93.31 112 VAL A N 1
ATOM 933 C CA . VAL A 1 112 ? 12.045 -3.249 -8.976 1.00 93.31 112 VAL A CA 1
ATOM 934 C C . VAL A 1 112 ? 12.046 -3.260 -7.453 1.00 93.31 112 VAL A C 1
ATOM 936 O O . VAL A 1 112 ? 13.029 -3.638 -6.816 1.00 93.31 112 VAL A O 1
ATOM 939 N N . ARG A 1 113 ? 10.928 -2.846 -6.870 1.00 94.69 113 ARG A N 1
ATOM 940 C CA . ARG A 1 113 ? 10.683 -2.830 -5.427 1.00 94.69 113 ARG A CA 1
ATOM 941 C C . ARG A 1 113 ? 9.394 -3.586 -5.126 1.00 94.69 113 ARG A C 1
ATOM 943 O O . ARG A 1 113 ? 8.686 -4.007 -6.036 1.00 94.69 113 ARG A O 1
ATOM 950 N N . GLN A 1 114 ? 9.099 -3.777 -3.846 1.00 95.94 114 GLN A N 1
ATOM 951 C CA . GLN A 1 114 ? 7.914 -4.496 -3.387 1.00 95.94 114 GLN A CA 1
ATOM 952 C C . GLN A 1 114 ? 7.319 -3.849 -2.140 1.00 95.94 114 GLN A C 1
ATOM 954 O O . GLN A 1 114 ? 8.009 -3.130 -1.418 1.00 95.94 114 GLN A O 1
ATOM 959 N N . HIS A 1 115 ? 6.040 -4.128 -1.891 1.00 95.25 115 HIS A N 1
ATOM 960 C CA . HIS A 1 115 ? 5.330 -3.752 -0.665 1.00 95.25 115 HIS A CA 1
ATOM 961 C C . HIS A 1 115 ? 5.328 -2.249 -0.340 1.00 95.25 115 HIS A C 1
ATOM 963 O O . HIS A 1 115 ? 5.338 -1.885 0.841 1.00 95.25 115 HIS A O 1
ATOM 969 N N . HIS A 1 116 ? 5.252 -1.378 -1.356 1.00 95.31 116 HIS A N 1
ATOM 970 C CA . HIS A 1 116 ? 5.185 0.074 -1.156 1.00 95.31 116 HIS A CA 1
ATOM 971 C C . HIS A 1 116 ? 4.144 0.434 -0.089 1.00 95.31 116 HIS A C 1
ATOM 973 O O . HIS A 1 116 ? 2.993 0.026 -0.199 1.00 95.31 116 HIS A O 1
ATOM 979 N N . ARG A 1 117 ? 4.581 1.119 0.975 1.00 94.81 117 ARG A N 1
ATOM 980 C CA . ARG A 1 117 ? 3.737 1.683 2.047 1.00 94.81 117 ARG A CA 1
ATOM 981 C C . ARG A 1 117 ? 2.653 0.739 2.600 1.00 94.81 117 ARG A C 1
ATOM 983 O O . ARG A 1 117 ? 1.613 1.183 3.077 1.00 94.81 117 ARG A O 1
ATOM 990 N N . THR A 1 118 ? 2.911 -0.571 2.605 1.00 94.25 118 THR A N 1
ATOM 991 C CA . THR A 1 118 ? 1.886 -1.587 2.910 1.00 94.25 118 THR A CA 1
ATOM 992 C C . THR A 1 118 ? 1.265 -1.421 4.297 1.00 94.25 118 THR A C 1
ATOM 994 O O . THR A 1 118 ? 0.051 -1.549 4.432 1.00 94.25 118 THR A O 1
ATOM 997 N N . GLU A 1 119 ? 2.058 -1.101 5.323 1.00 94.81 119 GLU A N 1
ATOM 998 C CA . GLU A 1 119 ? 1.538 -0.907 6.686 1.00 94.81 119 GLU A CA 1
ATOM 999 C C . GLU A 1 119 ? 0.662 0.347 6.811 1.00 94.81 119 GLU A C 1
ATOM 1001 O O . GLU A 1 119 ? -0.374 0.311 7.474 1.00 94.81 119 GLU A O 1
ATOM 1006 N N . PHE A 1 120 ? 1.029 1.426 6.114 1.00 95.75 120 PHE A N 1
ATOM 1007 C CA . PHE A 1 120 ? 0.252 2.666 6.055 1.00 95.75 120 PHE A CA 1
ATOM 1008 C C . PHE A 1 120 ? -1.092 2.422 5.373 1.00 95.75 120 PHE A C 1
ATOM 1010 O O . PHE A 1 120 ? -2.149 2.758 5.905 1.00 95.75 120 PHE A O 1
ATOM 1017 N N . CYS A 1 121 ? -1.068 1.741 4.229 1.00 95.69 121 CYS A N 1
ATOM 1018 C CA . CYS A 1 121 ? -2.287 1.452 3.492 1.00 95.69 121 CYS A CA 1
ATOM 1019 C C . CYS A 1 121 ? -3.162 0.402 4.164 1.00 95.69 121 CYS A C 1
ATOM 1021 O O . CYS A 1 121 ? -4.380 0.472 4.030 1.00 95.69 121 CYS A O 1
ATOM 1023 N N . LYS A 1 122 ? -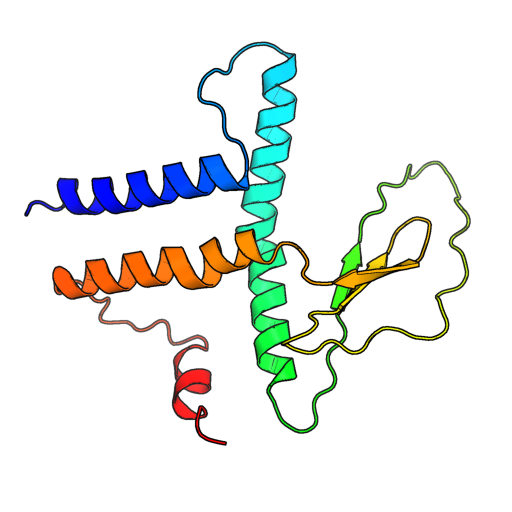2.589 -0.516 4.946 1.00 95.06 122 LYS A N 1
ATOM 1024 C CA . LYS A 1 122 ? -3.364 -1.400 5.821 1.00 95.06 122 LYS A CA 1
ATOM 1025 C C . LYS A 1 122 ? -4.115 -0.603 6.890 1.00 95.06 122 LYS A C 1
ATOM 1027 O O . LYS A 1 122 ? -5.301 -0.846 7.107 1.00 95.06 122 LYS A O 1
ATOM 1032 N N . PHE A 1 123 ? -3.463 0.372 7.523 1.00 95.38 123 PHE A N 1
ATOM 1033 C CA . PHE A 1 123 ? -4.124 1.239 8.497 1.00 95.38 123 PHE A CA 1
ATOM 1034 C C . PHE A 1 123 ? -5.315 1.990 7.880 1.00 95.38 123 PHE A C 1
ATOM 1036 O O . PHE A 1 123 ? -6.434 1.872 8.385 1.00 95.38 123 PHE A O 1
ATOM 1043 N N . TRP A 1 124 ? -5.097 2.683 6.757 1.00 94.50 124 TRP A N 1
ATOM 1044 C CA . TRP A 1 124 ? -6.126 3.506 6.111 1.00 94.50 124 TRP A CA 1
ATOM 1045 C C . TRP A 1 124 ? -7.253 2.702 5.456 1.00 94.50 124 TRP A C 1
ATOM 1047 O O . TRP A 1 124 ? -8.415 3.083 5.562 1.00 94.50 124 TRP A O 1
ATOM 1057 N N . ASN A 1 125 ? -6.944 1.585 4.792 1.00 93.69 125 ASN A N 1
ATOM 1058 C CA . ASN A 1 125 ? -7.944 0.831 4.030 1.00 93.69 125 ASN A CA 1
ATOM 1059 C C . ASN A 1 125 ? -8.658 -0.260 4.832 1.00 93.69 125 ASN A C 1
ATOM 1061 O O . ASN A 1 125 ? -9.754 -0.668 4.432 1.00 93.69 125 ASN A O 1
ATOM 1065 N N . GLU A 1 126 ? -8.044 -0.764 5.906 1.00 91.88 126 GLU A N 1
ATOM 1066 C CA . GLU A 1 126 ? -8.538 -1.930 6.643 1.00 91.88 126 GLU A CA 1
ATOM 1067 C C . GLU A 1 126 ? -8.766 -1.619 8.121 1.00 91.88 126 GLU A C 1
ATOM 1069 O O . GLU A 1 126 ? -9.899 -1.725 8.587 1.00 91.88 126 GLU A O 1
ATOM 1074 N N . GLU A 1 127 ? -7.728 -1.234 8.868 1.00 94.06 127 GLU A N 1
ATOM 1075 C CA . GLU A 1 127 ? -7.798 -1.179 10.335 1.00 94.06 127 GLU A CA 1
ATOM 1076 C C . GLU A 1 127 ? -8.732 -0.072 10.838 1.00 94.06 127 GLU A C 1
ATOM 1078 O O . GLU A 1 127 ? -9.658 -0.353 11.605 1.00 94.06 127 GLU A O 1
ATOM 1083 N N . LEU A 1 128 ? -8.525 1.169 10.383 1.00 90.69 128 LEU A N 1
ATOM 1084 C CA . LEU A 1 128 ? -9.331 2.311 10.808 1.00 90.69 128 LEU A CA 1
ATOM 1085 C C . LEU A 1 128 ? -10.798 2.169 10.355 1.00 90.69 128 LEU A C 1
ATOM 1087 O O . LEU A 1 128 ? -11.677 2.235 11.220 1.00 90.69 128 LEU A O 1
ATOM 1091 N N . PRO A 1 129 ? -11.112 1.870 9.075 1.00 90.69 129 PRO A N 1
ATOM 1092 C CA . PRO A 1 129 ? -12.496 1.650 8.657 1.00 90.69 129 PRO A CA 1
ATOM 1093 C C . PRO A 1 129 ? -13.173 0.486 9.386 1.00 90.69 129 PRO A C 1
ATOM 1095 O O . PRO A 1 129 ? -14.356 0.574 9.707 1.00 90.69 129 PRO A O 1
ATOM 1098 N N . SER A 1 130 ? -12.455 -0.608 9.670 1.00 89.06 130 SER A N 1
ATOM 1099 C CA . SER A 1 130 ? -13.033 -1.755 10.389 1.00 89.06 130 SER A CA 1
ATOM 1100 C C . SER A 1 130 ? -13.382 -1.408 11.832 1.00 89.06 130 SER A C 1
ATOM 1102 O O . SER A 1 130 ? -14.449 -1.801 12.307 1.00 89.06 130 SER A O 1
ATOM 1104 N N . LEU A 1 131 ? -12.524 -0.645 12.520 1.00 88.56 131 LEU A N 1
ATOM 1105 C CA . LEU A 1 131 ? -12.817 -0.155 13.865 1.00 88.56 131 LEU A CA 1
ATOM 1106 C C . LEU A 1 131 ? -14.042 0.764 13.856 1.00 88.56 131 LEU A C 1
ATOM 1108 O O . LEU A 1 131 ? -14.966 0.541 14.636 1.00 88.56 131 LEU A O 1
ATOM 1112 N N . VAL A 1 132 ? -14.075 1.746 12.949 1.00 86.25 132 VAL A N 1
ATOM 1113 C CA . VAL A 1 132 ? -15.197 2.689 12.822 1.00 86.25 132 VAL A CA 1
ATOM 1114 C C . VAL A 1 132 ? -16.501 1.938 12.550 1.00 86.25 132 VAL A C 1
ATOM 1116 O O . VAL A 1 132 ? -17.459 2.105 13.298 1.00 86.25 132 VAL A O 1
ATOM 1119 N N . ARG A 1 133 ? -16.533 1.034 11.561 1.00 84.62 133 ARG A N 1
ATOM 1120 C CA . ARG A 1 133 ? -17.727 0.228 11.240 1.00 84.62 133 ARG A CA 1
ATOM 1121 C C . ARG A 1 133 ? -18.196 -0.613 12.425 1.00 84.62 133 ARG A C 1
ATOM 1123 O O . ARG A 1 133 ? -19.382 -0.610 12.741 1.00 84.62 133 ARG A O 1
ATOM 1130 N N . LYS A 1 134 ? -17.276 -1.308 13.107 1.00 85.94 134 LYS A N 1
ATOM 1131 C CA . LYS A 1 134 ? -17.601 -2.100 14.304 1.00 85.94 134 LYS A CA 1
ATOM 1132 C C . LYS A 1 134 ? -18.264 -1.226 15.369 1.00 85.94 134 LYS A C 1
ATOM 1134 O O . LYS A 1 134 ? -19.282 -1.615 15.933 1.00 85.94 134 LYS A O 1
ATOM 1139 N N . LYS A 1 135 ? -17.711 -0.039 15.607 1.00 83.50 135 LYS A N 1
ATOM 1140 C CA . LYS A 1 135 ? -18.221 0.912 16.594 1.00 83.50 135 LYS A CA 1
ATOM 1141 C C . LYS A 1 135 ? -19.575 1.513 16.215 1.00 83.50 135 LYS A C 1
ATOM 1143 O O . LYS A 1 135 ? -20.473 1.544 17.049 1.00 83.50 135 LYS A O 1
ATOM 1148 N N . MET A 1 136 ? -19.772 1.890 14.954 1.00 81.88 136 MET A N 1
ATOM 1149 C CA . MET A 1 136 ? -21.073 2.364 14.466 1.00 81.88 136 MET A CA 1
ATOM 1150 C C . MET A 1 136 ? -22.163 1.291 14.591 1.00 81.88 136 MET A C 1
ATOM 1152 O O . MET A 1 136 ? -23.296 1.604 14.958 1.00 81.88 136 MET A O 1
ATOM 1156 N N . LYS A 1 137 ? -21.812 0.022 14.344 1.00 83.19 137 LYS A N 1
ATOM 1157 C CA . LYS A 1 137 ? -22.716 -1.119 14.520 1.00 83.19 137 LYS A CA 1
ATOM 1158 C C . LYS A 1 137 ? -23.105 -1.339 15.982 1.00 83.19 137 LYS A C 1
ATOM 1160 O O . LYS A 1 137 ? -24.281 -1.555 16.268 1.00 83.19 137 LYS A O 1
ATOM 1165 N N . GLU A 1 138 ? -22.145 -1.253 16.905 1.00 84.50 138 GLU A N 1
ATOM 1166 C CA . GLU A 1 138 ? -22.395 -1.323 18.356 1.00 84.50 138 GLU A CA 1
ATOM 1167 C C . GLU A 1 138 ? -23.400 -0.246 18.814 1.00 84.50 138 GLU A C 1
ATOM 1169 O O . GLU A 1 138 ? -24.258 -0.522 19.651 1.00 84.50 138 GLU A O 1
ATOM 1174 N N . GLU A 1 139 ? -23.353 0.950 18.221 1.00 79.31 139 GLU A N 1
ATOM 1175 C CA . GLU A 1 139 ? -24.268 2.057 18.536 1.00 79.31 139 GLU A CA 1
ATOM 1176 C C . GLU A 1 139 ? -25.584 2.049 17.741 1.00 79.31 139 GLU A C 1
ATOM 1178 O O . GLU A 1 139 ? -26.425 2.922 17.954 1.00 79.31 139 GLU A O 1
ATOM 1183 N N . ARG A 1 140 ? -25.793 1.079 16.837 1.00 78.56 140 ARG A N 1
ATOM 1184 C CA . ARG A 1 140 ? -26.932 1.044 15.893 1.00 78.56 140 ARG A CA 1
ATOM 1185 C C . ARG A 1 140 ? -27.054 2.319 15.045 1.00 78.56 140 ARG A C 1
ATOM 1187 O O . ARG A 1 140 ? -28.154 2.746 14.703 1.00 78.56 140 ARG A O 1
ATOM 1194 N N . ARG A 1 141 ? -25.915 2.923 14.701 1.00 70.75 141 ARG A N 1
ATOM 1195 C CA . ARG A 1 141 ? -25.803 4.150 13.892 1.00 70.75 141 ARG A CA 1
ATOM 1196 C C . ARG A 1 141 ? -25.303 3.881 12.484 1.00 70.75 141 ARG A C 1
ATOM 1198 O O . ARG A 1 141 ? -24.714 4.762 11.866 1.00 70.75 141 ARG A O 1
ATOM 1205 N N . GLU A 1 142 ? -25.477 2.659 11.993 1.00 65.94 142 GLU A N 1
ATOM 1206 C CA . GLU A 1 142 ? -25.111 2.342 10.617 1.00 65.94 142 GLU A CA 1
ATOM 1207 C C . GLU A 1 142 ? -25.807 3.343 9.677 1.00 65.94 142 GLU A C 1
ATOM 1209 O O . GLU A 1 142 ? -27.023 3.546 9.797 1.00 65.94 142 GLU A O 1
ATOM 1214 N N . PRO A 1 143 ? -25.057 4.024 8.791 1.00 62.03 143 PRO A N 1
ATOM 1215 C CA . PRO A 1 143 ? -25.664 4.882 7.790 1.00 62.03 143 PRO A CA 1
ATOM 1216 C C . PRO A 1 143 ? -26.650 4.037 6.987 1.00 62.03 143 PRO A C 1
ATOM 1218 O O . PRO A 1 143 ? -26.292 2.962 6.508 1.00 62.03 143 PRO A O 1
ATOM 1221 N N . ARG A 1 144 ? -27.897 4.504 6.857 1.00 58.59 144 ARG A N 1
ATOM 1222 C CA . ARG A 1 144 ? -28.910 3.820 6.031 1.00 58.59 144 ARG A CA 1
ATOM 1223 C C . ARG A 1 144 ? -28.486 3.776 4.562 1.00 58.59 144 ARG A C 1
ATOM 1225 O O . ARG A 1 144 ? -28.860 2.855 3.843 1.00 58.59 144 ARG A O 1
ATOM 1232 N N . ASP A 1 145 ? -27.650 4.733 4.170 1.00 52.62 145 ASP A N 1
ATOM 1233 C CA . ASP A 1 145 ? -27.087 4.858 2.840 1.00 52.62 145 ASP A CA 1
ATOM 1234 C C . ASP A 1 145 ? -25.703 4.202 2.812 1.00 52.62 145 ASP A C 1
ATOM 1236 O O . ASP A 1 145 ? -24.674 4.806 3.122 1.00 52.62 145 ASP A O 1
ATOM 1240 N N . LEU A 1 146 ? -25.681 2.924 2.434 1.00 53.88 146 LEU A N 1
ATOM 1241 C CA . LEU A 1 146 ? -24.493 2.316 1.846 1.00 53.88 146 LEU A CA 1
ATOM 1242 C C . LEU A 1 146 ? -24.070 3.213 0.682 1.00 53.88 146 LEU A C 1
ATOM 1244 O O . LEU A 1 146 ? -24.842 3.365 -0.262 1.00 53.88 146 LEU A O 1
ATOM 1248 N N . CYS A 1 147 ? -22.870 3.801 0.733 1.00 47.06 147 CYS A N 1
ATOM 1249 C CA . CYS A 1 147 ? -22.275 4.450 -0.434 1.00 47.06 147 CYS A CA 1
ATOM 1250 C C . CYS A 1 147 ? -22.464 3.526 -1.655 1.00 47.06 147 CYS A C 1
ATOM 1252 O O . CYS A 1 147 ? -21.856 2.451 -1.684 1.00 47.06 147 CYS A O 1
ATOM 1254 N N . PRO A 1 148 ? -23.268 3.913 -2.666 1.00 48.03 148 PRO A N 1
ATOM 1255 C CA . PRO A 1 148 ? -23.562 3.051 -3.817 1.00 48.03 148 PRO A CA 1
ATOM 1256 C C . PRO A 1 148 ? -22.325 2.793 -4.686 1.00 48.03 148 PRO A C 1
ATOM 1258 O O . PRO A 1 148 ? -22.316 1.933 -5.562 1.00 48.03 148 PRO A O 1
ATOM 1261 N N . SER A 1 149 ? -21.256 3.555 -4.457 1.00 50.94 149 SER A N 1
ATOM 1262 C CA . SER A 1 149 ? -20.045 3.523 -5.253 1.00 50.94 149 SER A CA 1
ATOM 1263 C C . SER A 1 149 ? -19.119 2.387 -4.804 1.00 50.94 149 SER A C 1
ATOM 1265 O O . SER A 1 149 ? -18.254 2.552 -3.944 1.00 50.94 149 SER A O 1
ATOM 1267 N N . LEU A 1 150 ? -19.275 1.247 -5.475 1.00 45.62 150 LEU A N 1
ATOM 1268 C CA . LEU A 1 150 ? -18.299 0.166 -5.671 1.00 45.62 150 LEU A CA 1
ATOM 1269 C C . LEU A 1 150 ? -18.195 -0.933 -4.604 1.00 45.62 150 LEU A C 1
ATOM 1271 O O . LEU A 1 150 ? -17.933 -2.065 -4.991 1.00 45.62 150 LEU A O 1
ATOM 1275 N N . GLU A 1 151 ? -18.388 -0.708 -3.301 1.00 50.03 151 GLU A N 1
ATOM 1276 C CA . GLU A 1 151 ? -18.235 -1.813 -2.321 1.00 50.03 151 GLU A CA 1
ATOM 1277 C C . GLU A 1 151 ? -19.207 -3.007 -2.505 1.00 50.03 151 GLU A C 1
ATOM 1279 O O . GLU A 1 151 ? -18.738 -4.139 -2.348 1.00 50.03 151 GLU A O 1
ATOM 1284 N N . PRO A 1 152 ? -20.489 -2.827 -2.891 1.00 51.19 152 PRO A N 1
ATOM 1285 C CA . PRO A 1 152 ? -21.417 -3.946 -3.099 1.00 51.19 152 PRO A CA 1
ATOM 1286 C C . PRO A 1 152 ? -20.987 -4.899 -4.226 1.00 51.19 152 PRO A C 1
ATOM 1288 O O . PRO A 1 152 ? -20.917 -6.106 -4.006 1.00 51.19 152 PRO A O 1
ATOM 1291 N N . TYR A 1 153 ? -20.563 -4.366 -5.379 1.00 45.47 153 TYR A N 1
ATOM 1292 C CA . TYR A 1 153 ? -20.150 -5.163 -6.545 1.00 45.47 153 TYR A CA 1
ATOM 1293 C C . TYR A 1 153 ? -18.991 -6.125 -6.224 1.00 45.47 153 TYR A C 1
ATOM 1295 O O . TYR A 1 153 ? -19.001 -7.296 -6.595 1.00 45.47 153 TYR A O 1
ATOM 1303 N N . PHE A 1 154 ? -17.993 -5.664 -5.463 1.00 46.69 154 PHE A N 1
ATOM 1304 C CA . PHE A 1 154 ? -16.857 -6.513 -5.081 1.00 46.69 154 PHE A CA 1
ATOM 1305 C C . PHE A 1 154 ? -17.188 -7.528 -3.977 1.00 46.69 154 PHE A C 1
ATOM 1307 O O . PHE A 1 154 ? -16.473 -8.520 -3.830 1.00 46.69 154 PHE A O 1
ATOM 1314 N N . ASN A 1 155 ? -18.236 -7.287 -3.187 1.00 51.66 155 ASN A N 1
ATOM 1315 C CA . ASN A 1 155 ? -18.670 -8.209 -2.139 1.00 51.66 155 ASN A CA 1
ATOM 1316 C C . ASN A 1 155 ? -19.586 -9.312 -2.690 1.00 51.66 155 ASN A C 1
ATOM 1318 O O . ASN A 1 155 ? -19.489 -10.452 -2.234 1.00 51.66 155 ASN A O 1
ATOM 1322 N N . GLU A 1 156 ? -20.424 -9.001 -3.680 1.00 45.62 156 GLU A N 1
ATOM 1323 C CA . GLU A 1 156 ? -21.340 -9.957 -4.319 1.00 45.62 156 GLU A CA 1
ATOM 1324 C C . GLU A 1 156 ? -20.607 -10.983 -5.196 1.00 45.62 156 GLU A C 1
ATOM 1326 O O . GLU A 1 156 ? -20.977 -12.156 -5.221 1.00 45.62 156 GLU A O 1
ATOM 1331 N N . HIS A 1 157 ? -19.493 -10.597 -5.823 1.00 49.25 157 HIS A N 1
ATOM 1332 C CA . HIS A 1 157 ? -18.706 -11.478 -6.696 1.00 49.25 157 HIS A CA 1
ATOM 1333 C C . HIS A 1 157 ? -17.507 -12.158 -6.012 1.00 49.25 157 HIS A C 1
ATOM 1335 O O . HIS A 1 157 ? -16.607 -12.658 -6.677 1.00 49.25 157 HIS A O 1
ATOM 1341 N N . ARG A 1 158 ? -17.488 -12.253 -4.675 1.00 44.19 158 ARG A N 1
ATOM 1342 C CA . ARG A 1 158 ? -16.391 -12.879 -3.900 1.00 44.19 158 ARG A CA 1
ATOM 1343 C C . ARG A 1 158 ? -16.252 -14.406 -4.092 1.00 44.19 158 ARG A C 1
ATOM 1345 O O . ARG A 1 158 ? -15.394 -15.015 -3.459 1.00 44.19 158 ARG A O 1
ATOM 1352 N N . LYS A 1 159 ? -17.116 -15.031 -4.897 1.00 37.59 159 LYS A N 1
ATOM 1353 C CA . LYS A 1 159 ? -17.184 -16.486 -5.136 1.00 37.59 159 LYS A CA 1
ATOM 1354 C C . LYS A 1 159 ? -16.976 -16.890 -6.607 1.00 37.59 159 LYS A C 1
ATOM 1356 O O . LYS A 1 159 ? -17.461 -17.948 -7.000 1.00 37.59 159 LYS A O 1
ATOM 1361 N N . LEU A 1 160 ? -16.291 -16.075 -7.407 1.00 35.47 160 LEU A N 1
ATOM 1362 C CA . LEU A 1 160 ? -15.890 -16.433 -8.772 1.00 35.47 160 LEU A CA 1
ATOM 1363 C C . LEU A 1 160 ? -14.369 -16.404 -8.902 1.00 3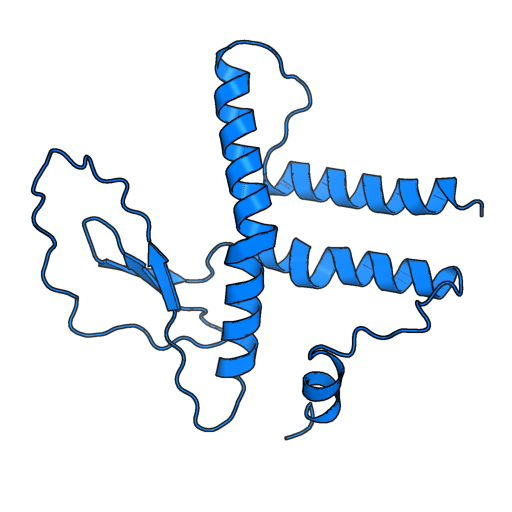5.47 160 LEU A C 1
ATOM 1365 O O . LEU A 1 160 ? -13.771 -15.415 -8.424 1.00 35.47 160 LEU A O 1
#

Foldseek 3Di:
DDPVVLVVVLVVVVVVLLCVQLVDDVDDDDPVVVVSVVVSVCVLCCCQPPDLVVLVVQALQLPDPPDWDAAEDEDEDDDPVDDQDQPPDPPDGDTAHNVFRWYWYRYSDTDIDGCPCVSVSCVNVPVSVVSVVVSCVVVVNPPPDDPPPDPVVSVVPVPD

Organism: Dibothriocephalus latus (NCBI:txid60516)

pLDDT: mean 80.25, std 16.36, range [35.47, 96.12]

Secondary structure (DSSP, 8-state):
--HHHHHHHHHHHHHHHHHHHH---S---SHHHHHHHHHHHHHHHHIIIIIHHHHHHHHHHTTSTT--B--EEE-----TT--PPPPPPPS-PPPB-TTT-EEEEESSSEEEEE-TTHHHHHIIIIIHHHHHHHHHHHTT---SS---SSHHHHHHTTT-

InterPro domains:
  IPR029058 Alpha/Beta hydrolase fold [G3DSA:3.40.50.1820] (76-142)
  IPR029058 Alpha/Beta hydrolase fold [SSF53474] (7-130)

Radius of gyration: 19.99 Å; chains: 1; bounding box: 49×42×48 Å

Sequence (160 aa):
MSEQNLNKTIIEFAKQKLDKLYKFNENYPTNKNITKFMEIMDLLSGDIEFTCGTQKFADRIAKMPGTDVYNYVFFTKRDPSKHEYIPPMPPRWPKYDVISRKYMEIGLDFKVRQHHRTEFCKFWNEELPSLVRKKMKEERREPRDLCPSLEPYFNEHRKL